Protein AF-U5JGS1-F1 (afdb_monomer_lite)

Sequence (30 aa):
RITEQAGVVLSLDPKPIEGDWNGAGCHTNY

Secondary structure (DSSP, 8-state):
-HHHHTT------S-SS-SSSPPP------

Structure (mmCIF, N/CA/C/O backbone):
data_AF-U5JGS1-F1
#
_entry.id   AF-U5JGS1-F1
#
loop_
_atom_site.group_PDB
_atom_site.id
_atom_site.type_symbol
_atom_site.label_atom_id
_atom_site.label_alt_id
_atom_site.label_comp_id
_atom_site.label_asym_id
_atom_site.label_entity_id
_atom_site.label_seq_id
_atom_site.pdbx_PDB_ins_code
_atom_site.Cartn_x
_atom_site.Cartn_y
_atom_site.Cartn_z
_atom_site.occupancy
_atom_site.B_iso_or_equiv
_atom_site.auth_seq_id
_atom_site.auth_comp_id
_atom_site.auth_asym_id
_atom_site.auth_atom_id
_atom_site.pdbx_PDB_model_num
ATOM 1 N N . ARG A 1 1 ? 0.222 -7.576 12.539 1.00 86.12 1 ARG A N 1
ATOM 2 C CA . ARG A 1 1 ? -0.279 -7.980 13.878 1.00 86.12 1 ARG A CA 1
ATOM 3 C C . ARG A 1 1 ? -0.756 -6.781 14.698 1.00 86.12 1 ARG A C 1
ATOM 5 O O . ARG A 1 1 ? -1.860 -6.854 15.201 1.00 86.12 1 ARG A O 1
ATOM 12 N N . ILE A 1 2 ? -0.016 -5.664 14.781 1.00 97.38 2 ILE A N 1
ATOM 13 C CA . ILE A 1 2 ? -0.499 -4.455 15.491 1.00 97.38 2 ILE A CA 1
ATOM 14 C C . ILE A 1 2 ? 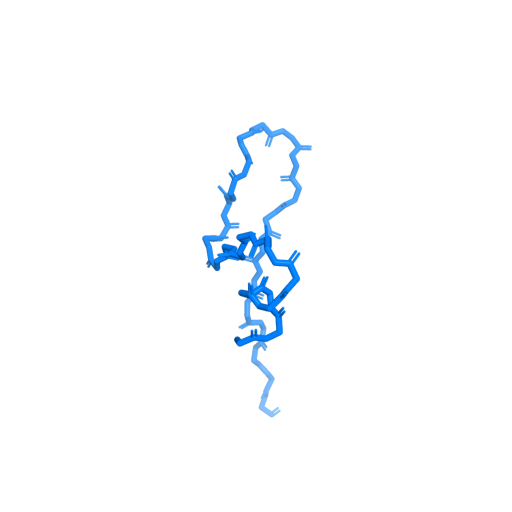-1.831 -3.931 14.930 1.00 97.38 2 ILE A C 1
ATOM 16 O O . ILE A 1 2 ? -2.744 -3.639 15.690 1.00 97.38 2 ILE A O 1
ATOM 20 N N . THR A 1 3 ? -1.966 -3.860 13.605 1.00 96.81 3 THR A N 1
ATOM 21 C CA . THR A 1 3 ? -3.187 -3.370 12.940 1.00 96.81 3 THR A CA 1
ATOM 22 C C . THR A 1 3 ? -4.409 -4.237 13.249 1.00 96.81 3 THR A C 1
ATOM 24 O O . THR A 1 3 ? -5.463 -3.712 13.582 1.00 96.81 3 THR A O 1
ATOM 27 N N . GLU A 1 4 ? -4.233 -5.560 13.270 1.00 96.31 4 GLU A N 1
ATOM 28 C CA . GLU A 1 4 ? -5.251 -6.525 13.703 1.00 96.31 4 GLU A CA 1
ATOM 29 C C . GLU A 1 4 ? -5.665 -6.304 15.166 1.00 96.31 4 GLU A C 1
ATOM 31 O O . GLU A 1 4 ? -6.853 -6.235 15.462 1.00 96.31 4 GLU A O 1
ATOM 36 N N . GLN A 1 5 ? -4.703 -6.118 16.077 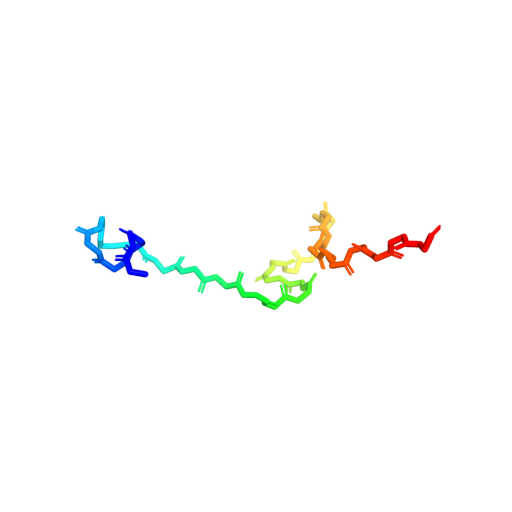1.00 98.25 5 GLN A N 1
ATOM 37 C CA . GLN A 1 5 ? -4.987 -5.841 17.493 1.00 98.25 5 GLN A CA 1
ATOM 38 C C . GLN A 1 5 ? -5.715 -4.507 17.702 1.00 98.25 5 GLN A C 1
ATOM 40 O O . GLN A 1 5 ? -6.520 -4.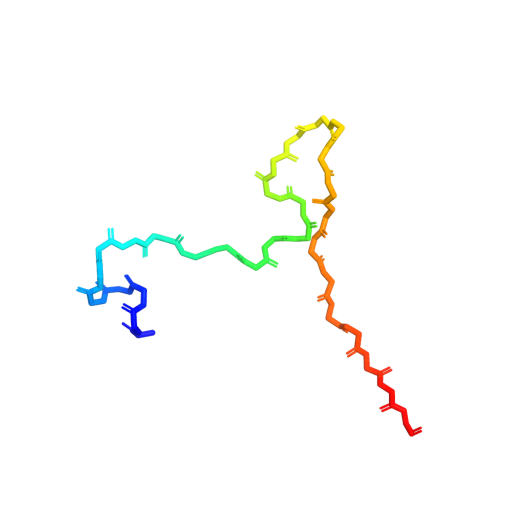386 18.619 1.00 98.25 5 GLN A O 1
ATOM 45 N N . ALA A 1 6 ? -5.444 -3.518 16.852 1.00 97.75 6 ALA A N 1
ATOM 46 C CA . ALA A 1 6 ? -6.113 -2.223 16.870 1.00 97.75 6 ALA A CA 1
ATOM 47 C C . ALA A 1 6 ? -7.463 -2.223 16.124 1.00 97.75 6 ALA A C 1
ATOM 49 O O . ALA A 1 6 ? -8.119 -1.185 16.070 1.00 97.75 6 ALA A O 1
ATOM 50 N N . GLY A 1 7 ? -7.884 -3.355 15.542 1.00 97.44 7 GLY A N 1
ATOM 51 C CA . GLY A 1 7 ? -9.141 -3.464 14.799 1.00 97.44 7 GLY A CA 1
ATOM 52 C C . GLY A 1 7 ? -9.163 -2.676 13.484 1.00 97.44 7 GLY A C 1
ATOM 53 O O . GLY A 1 7 ? -10.236 -2.293 13.025 1.00 97.44 7 GLY A O 1
ATOM 54 N N . VAL A 1 8 ? -7.998 -2.414 12.879 1.00 96.38 8 VAL A N 1
ATOM 55 C CA . VAL A 1 8 ? -7.865 -1.653 11.625 1.00 96.38 8 VAL A CA 1
ATOM 56 C C . VAL A 1 8 ? -7.248 -2.496 10.508 1.00 96.38 8 VAL A C 1
ATOM 58 O O . VAL A 1 8 ? -6.418 -3.377 10.742 1.00 96.38 8 VAL A O 1
ATOM 61 N N . VAL A 1 9 ? -7.631 -2.202 9.265 1.00 96.31 9 VAL A N 1
ATOM 62 C CA . VAL A 1 9 ? -7.144 -2.908 8.070 1.00 96.31 9 VAL A CA 1
ATOM 63 C C . VAL A 1 9 ? -5.977 -2.143 7.447 1.00 96.31 9 VAL A C 1
ATOM 65 O O . VAL A 1 9 ? -6.049 -0.932 7.257 1.00 96.31 9 VAL A O 1
ATOM 68 N N . LEU A 1 10 ? -4.901 -2.860 7.117 1.00 96.38 10 LEU A N 1
ATOM 69 C CA . LEU A 1 10 ? -3.743 -2.336 6.389 1.00 96.38 10 LEU A CA 1
ATOM 70 C C . LEU A 1 10 ? -3.790 -2.822 4.940 1.00 96.38 10 LEU A C 1
ATOM 72 O O . LEU A 1 10 ? -4.044 -4.002 4.707 1.00 96.38 10 LEU A O 1
ATOM 76 N N . SER A 1 11 ? -3.472 -1.940 3.993 1.00 95.88 11 SER A N 1
ATOM 77 C CA . SER A 1 11 ? -3.283 -2.292 2.585 1.00 95.88 11 SER A CA 1
ATOM 78 C C . SER A 1 11 ? -1.836 -2.051 2.159 1.00 95.88 11 SER A C 1
ATOM 80 O O . SER A 1 11 ? -1.225 -1.065 2.568 1.00 95.88 11 SER A O 1
ATOM 82 N N . LEU A 1 12 ? -1.309 -2.959 1.337 1.00 96.94 12 LEU A N 1
ATOM 83 C CA . LEU A 1 12 ? -0.034 -2.812 0.623 1.00 96.94 12 LEU A CA 1
ATOM 84 C C . LEU A 1 12 ? -0.255 -2.627 -0.886 1.00 96.94 12 LEU A C 1
ATOM 86 O O . LEU A 1 12 ? 0.676 -2.780 -1.673 1.00 96.94 12 LEU A O 1
ATOM 90 N N . ASP A 1 13 ? -1.492 -2.330 -1.286 1.00 97.81 13 ASP A N 1
ATOM 91 C CA . ASP A 1 13 ? -1.801 -1.944 -2.655 1.00 97.81 13 ASP A CA 1
ATOM 92 C C . ASP A 1 13 ? -1.032 -0.654 -3.012 1.00 97.81 13 ASP A C 1
ATOM 94 O O . ASP A 1 13 ? -1.008 0.281 -2.203 1.00 97.81 13 ASP A O 1
ATOM 98 N N . PRO A 1 14 ? -0.386 -0.571 -4.188 1.00 97.00 14 PRO A N 1
ATOM 99 C CA . PRO A 1 14 ? 0.340 0.629 -4.600 1.00 97.00 14 PRO A CA 1
ATOM 100 C C . PRO A 1 14 ? -0.562 1.863 -4.790 1.00 97.00 14 PRO A C 1
ATOM 102 O O . PRO A 1 14 ? -0.062 2.990 -4.772 1.00 97.00 14 PRO A O 1
ATOM 105 N N . LYS A 1 15 ? -1.879 1.695 -4.956 1.00 97.12 15 LYS A N 1
ATOM 106 C CA . LYS A 1 15 ? -2.864 2.772 -5.113 1.00 97.12 15 LYS A CA 1
ATOM 107 C C . LYS A 1 15 ? -4.212 2.368 -4.480 1.00 97.12 15 LYS A C 1
ATOM 109 O O . LYS A 1 15 ? -5.170 2.070 -5.188 1.00 97.12 15 LYS A O 1
ATOM 114 N N . PRO A 1 16 ? -4.338 2.426 -3.143 1.00 95.94 16 PRO A N 1
ATOM 115 C CA . PRO A 1 16 ? -5.543 1.962 -2.456 1.00 95.94 16 PRO A CA 1
ATOM 116 C C . PRO A 1 16 ? -6.750 2.901 -2.615 1.00 95.94 16 PRO A C 1
ATOM 118 O O . PRO A 1 16 ? -7.874 2.478 -2.360 1.00 95.94 16 PRO A O 1
ATOM 121 N N . ILE A 1 17 ? -6.532 4.167 -2.995 1.00 97.06 17 ILE A N 1
ATOM 122 C CA . ILE A 1 17 ? -7.583 5.171 -3.205 1.00 97.06 17 ILE A CA 1
ATOM 123 C C . ILE A 1 17 ? -7.429 5.765 -4.603 1.00 97.06 17 ILE A C 1
ATOM 125 O O . ILE A 1 17 ? -6.352 6.240 -4.969 1.00 97.06 17 ILE A O 1
ATOM 129 N N . GLU A 1 18 ? -8.511 5.743 -5.378 1.00 95.94 18 GLU A N 1
ATOM 130 C CA . GLU A 1 18 ? -8.558 6.328 -6.717 1.00 95.94 18 GLU A CA 1
ATOM 131 C C . GLU A 1 18 ? -8.524 7.867 -6.688 1.00 95.94 18 GLU A C 1
ATOM 133 O O . GLU A 1 18 ? -8.818 8.512 -5.681 1.00 95.94 18 GLU A O 1
ATOM 138 N N . GLY A 1 19 ? -8.174 8.468 -7.827 1.00 95.75 19 GLY A N 1
ATOM 139 C CA . GLY A 1 19 ? -8.100 9.919 -7.990 1.00 95.75 19 GLY A CA 1
ATOM 140 C C . GLY A 1 19 ? -6.733 10.519 -7.651 1.00 95.75 19 GLY A C 1
ATOM 141 O O . GLY A 1 19 ? -5.694 9.844 -7.704 1.00 95.75 19 GLY A O 1
ATOM 142 N N . ASP A 1 20 ? -6.749 11.813 -7.334 1.00 97.25 20 ASP A N 1
ATOM 143 C CA . ASP A 1 20 ? -5.562 12.660 -7.155 1.00 97.25 20 ASP A CA 1
ATOM 144 C C . ASP A 1 20 ? -4.943 12.530 -5.751 1.00 97.25 20 ASP A C 1
ATOM 146 O O . ASP A 1 20 ? -4.728 13.495 -5.023 1.00 97.25 20 ASP A O 1
ATOM 150 N N . TRP A 1 21 ? -4.707 11.284 -5.346 1.00 97.12 21 TRP A N 1
ATOM 151 C CA . TRP A 1 21 ? -4.001 10.928 -4.118 1.00 97.12 21 TRP A CA 1
ATOM 152 C C . TRP A 1 21 ? -2.676 10.252 -4.449 1.00 97.12 21 TRP A C 1
ATOM 154 O O . TRP A 1 21 ? -2.575 9.514 -5.426 1.00 97.12 21 TRP A O 1
ATOM 164 N N . ASN A 1 22 ? -1.644 10.444 -3.635 1.00 97.25 22 ASN A N 1
ATOM 165 C CA . ASN A 1 22 ? -0.371 9.759 -3.864 1.00 97.25 22 ASN A CA 1
ATOM 166 C C . ASN A 1 22 ? -0.496 8.240 -3.642 1.00 97.25 22 ASN A C 1
ATOM 168 O O . ASN A 1 22 ? -1.280 7.783 -2.810 1.00 97.25 22 ASN A O 1
ATOM 172 N N . GLY A 1 23 ? 0.284 7.463 -4.397 1.00 97.12 23 GLY A N 1
ATOM 173 C CA . GLY A 1 23 ? 0.410 6.015 -4.211 1.00 97.12 23 GLY A CA 1
ATOM 174 C C . GLY A 1 23 ? 1.428 5.638 -3.129 1.00 97.12 23 GLY A C 1
ATOM 175 O O . GLY A 1 23 ? 2.176 6.486 -2.638 1.00 97.12 23 GLY A O 1
ATOM 176 N N . ALA A 1 24 ? 1.474 4.352 -2.786 1.00 97.62 24 ALA A N 1
ATOM 177 C CA . ALA A 1 24 ? 2.461 3.768 -1.881 1.00 97.62 24 ALA A CA 1
ATOM 178 C C . ALA A 1 24 ? 3.541 3.008 -2.672 1.00 97.62 24 ALA A C 1
ATOM 180 O O . ALA A 1 24 ? 3.245 2.326 -3.651 1.00 97.62 24 ALA A O 1
ATOM 181 N N . GLY A 1 25 ? 4.800 3.116 -2.241 1.00 97.00 25 GLY A N 1
ATOM 182 C CA . GLY A 1 25 ? 5.948 2.473 -2.887 1.00 97.00 25 GLY A CA 1
ATOM 183 C C . GLY A 1 25 ? 6.864 1.764 -1.890 1.00 97.00 25 GLY A C 1
ATOM 184 O O .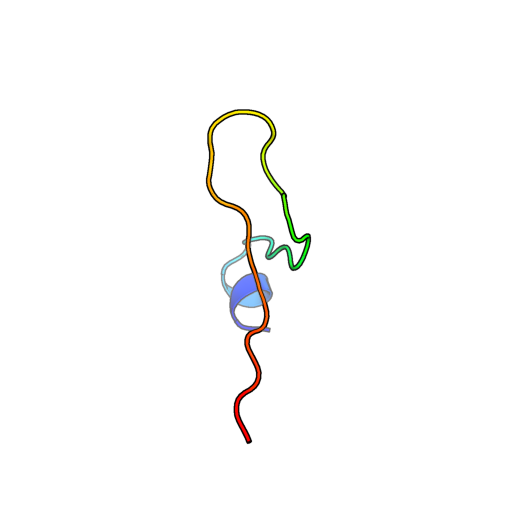 GLY A 1 25 ? 6.800 2.007 -0.686 1.00 97.00 25 GLY A O 1
ATOM 185 N N . CYS A 1 26 ? 7.741 0.897 -2.397 1.00 97.75 26 CYS A N 1
ATOM 186 C CA . CYS A 1 26 ? 8.734 0.165 -1.607 1.00 97.75 26 CYS A CA 1
ATOM 187 C C . CYS A 1 26 ? 10.138 0.440 -2.165 1.00 97.75 26 CYS A C 1
ATOM 189 O O . CYS A 1 26 ? 10.726 -0.380 -2.870 1.00 97.75 26 CYS A O 1
ATOM 191 N N . HIS A 1 27 ? 10.641 1.655 -1.931 1.00 97.75 27 HIS A N 1
ATOM 192 C CA . HIS A 1 27 ? 11.951 2.065 -2.437 1.00 97.75 27 HIS A CA 1
ATOM 193 C C . HIS A 1 27 ? 13.065 1.193 -1.851 1.00 97.75 27 HIS A C 1
ATOM 195 O O . HIS A 1 27 ? 13.114 0.966 -0.643 1.00 97.75 27 HIS A O 1
ATOM 201 N N . THR A 1 28 ? 13.973 0.743 -2.717 1.00 92.94 28 THR A N 1
ATOM 202 C CA . THR A 1 28 ? 15.166 -0.017 -2.335 1.00 92.94 28 THR A CA 1
ATOM 203 C C . THR A 1 28 ? 16.397 0.708 -2.858 1.00 92.94 28 THR A C 1
ATOM 205 O O . THR A 1 28 ? 16.494 0.963 -4.057 1.00 92.94 28 THR A O 1
ATOM 208 N N . ASN A 1 29 ? 17.326 1.027 -1.959 1.00 94.62 29 ASN A N 1
ATOM 209 C CA . ASN A 1 29 ? 18.638 1.577 -2.296 1.00 94.62 29 ASN A CA 1
ATOM 210 C C . ASN A 1 29 ? 19.702 0.472 -2.167 1.00 94.62 29 ASN A C 1
ATOM 212 O O . ASN A 1 29 ? 19.499 -0.473 -1.401 1.00 94.62 29 ASN A O 1
ATOM 216 N N . TYR A 1 30 ? 20.810 0.604 -2.900 1.00 85.44 30 TYR A N 1
ATOM 217 C CA . TYR A 1 30 ? 21.993 -0.263 -2.826 1.00 85.44 30 TYR A CA 1
ATOM 218 C C . TYR A 1 30 ? 23.176 0.511 -2.246 1.00 85.44 30 TYR A C 1
ATOM 220 O O . TYR A 1 30 ? 23.348 1.682 -2.659 1.00 85.44 30 TYR A O 1
#

Radius of gyration: 12.59 Å; chains: 1; bounding box: 31×21×26 Å

Foldseek 3Di:
DVCVVVVHDDDPFQDPDDDDDHGDDDDDDD

Organism: NCBI:txid1341354

InterPro domains:
  IPR008146 Glutamine synthetase, catalytic domain [PS51987] (1-30)
  IPR014746 Glutamine synthetase/guanido kinase, catalytic domain [SSF55931] (1-30)
  IPR050292 Glutamine Synthetase [PTHR20852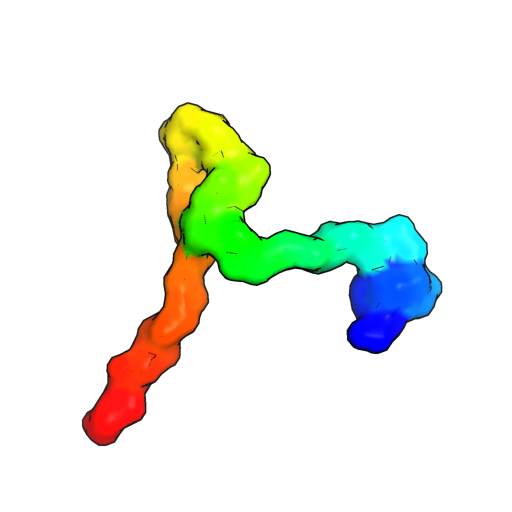] (1-30)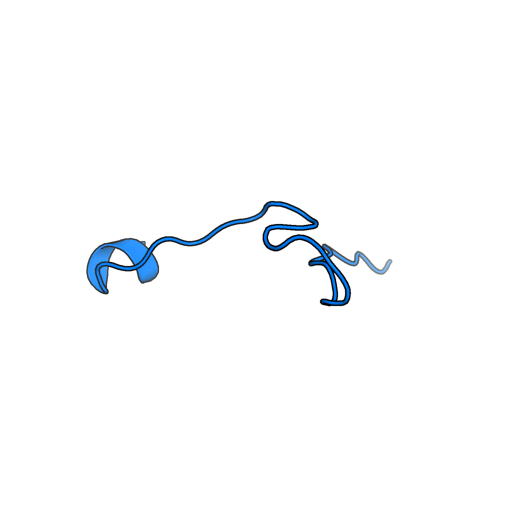

pLDDT: mean 96.01, std 2.92, range [85.44, 98.25]